Protein AF-A0A356L2A0-F1 (afdb_monomer)

Foldseek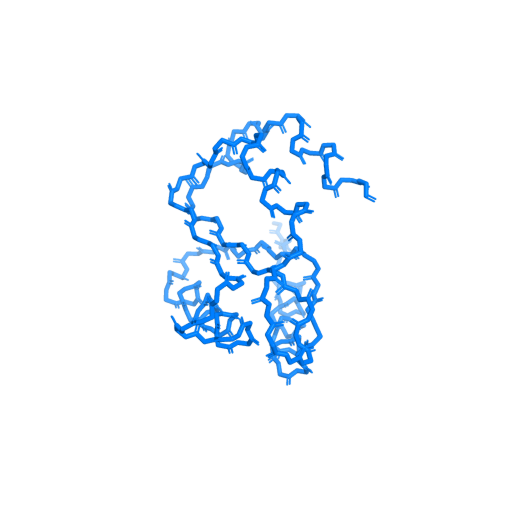 3Di:
DPPDDPVVVVVVVVLVVCLVVLPDDPDDDDDDPDPVVVVVSVQSVCVSQPHPPAQLEEEAEEADDPVVVVVNQPDFGPDDDPRRHRHYYYHHNCCVVDPHDPVNVVVVVD

Nearest PDB structures (foldseek):
  8i9t-assembly1_CB  TM=2.154E-01  e=2.788E+00  Thermochaetoides thermophila DSM 1495
  3sqn-assembly1_B  TM=2.200E-01  e=7.123E+00  Enterococcus faecalis

Solvent-accessible surface area (backbone atoms only — not comparable to full-atom values): 7095 Å² total; per-residue (Å²): 134,91,83,63,82,68,62,55,59,55,52,56,52,49,55,54,46,26,70,72,70,70,58,72,71,98,75,84,85,90,82,77,89,57,62,69,58,55,52,52,52,54,51,53,53,39,51,74,52,54,37,96,82,32,78,25,59,48,80,37,84,31,64,70,60,65,67,62,50,51,56,53,69,74,46,82,54,91,61,90,70,97,61,92,61,66,47,75,47,74,43,75,45,52,48,91,81,45,88,53,61,65,70,58,56,55,64,74,72,111

Structure (mmCIF, N/CA/C/O backbone):
data_AF-A0A356L2A0-F1
#
_entry.id   AF-A0A356L2A0-F1
#
loop_
_atom_site.group_PDB
_atom_site.id
_atom_site.type_symbol
_atom_site.label_atom_id
_atom_site.label_alt_id
_atom_site.label_comp_id
_atom_site.label_asym_id
_atom_site.label_entity_id
_atom_site.label_seq_id
_atom_site.pdbx_PDB_ins_code
_atom_site.Cartn_x
_atom_site.Cartn_y
_atom_site.Cartn_z
_atom_site.occupancy
_atom_site.B_iso_or_equiv
_atom_site.auth_seq_id
_atom_site.auth_comp_id
_atom_site.auth_asym_id
_atom_site.auth_atom_id
_atom_site.pdbx_PDB_model_num
ATOM 1 N N . MET A 1 1 ? -13.539 -10.785 25.921 1.00 35.81 1 MET A N 1
ATOM 2 C CA . MET A 1 1 ? -12.956 -11.521 24.781 1.00 35.81 1 MET A CA 1
ATOM 3 C C . MET A 1 1 ? -11.638 -10.863 24.396 1.00 35.81 1 MET A C 1
ATOM 5 O O . MET A 1 1 ? -11.646 -9.686 24.072 1.00 35.81 1 MET A O 1
ATOM 9 N N . ALA A 1 2 ? -10.517 -11.580 24.502 1.00 42.72 2 ALA A N 1
ATOM 10 C CA . ALA A 1 2 ? -9.181 -11.109 24.131 1.00 42.72 2 ALA A CA 1
ATOM 11 C C . ALA A 1 2 ? -8.773 -11.741 22.788 1.00 42.72 2 ALA A C 1
ATOM 13 O O . ALA A 1 2 ? -7.901 -12.600 22.743 1.00 42.72 2 ALA A O 1
ATOM 14 N N . TYR A 1 3 ? -9.456 -11.358 21.710 1.00 36.75 3 TYR A N 1
ATOM 15 C CA . TYR A 1 3 ? -9.048 -11.694 20.344 1.00 36.75 3 TYR A CA 1
ATOM 16 C C . TYR A 1 3 ? -8.231 -10.513 19.807 1.00 36.75 3 TYR A C 1
ATOM 18 O O . TYR A 1 3 ? -8.738 -9.396 19.786 1.00 36.75 3 TYR A O 1
ATOM 26 N N . GLY A 1 4 ? -6.961 -10.728 19.449 1.00 43.12 4 GLY A N 1
ATOM 27 C CA . GLY A 1 4 ? -6.195 -9.762 18.645 1.00 43.12 4 GLY A CA 1
ATOM 28 C C . GLY A 1 4 ? -4.829 -9.309 19.172 1.00 43.12 4 GLY A C 1
ATOM 29 O O . GLY A 1 4 ? -4.063 -8.728 18.412 1.00 43.12 4 GLY A O 1
ATOM 30 N N . LYS A 1 5 ? -4.443 -9.570 20.431 1.00 40.69 5 LYS A N 1
ATOM 31 C CA . LYS A 1 5 ? -3.171 -9.014 20.953 1.00 40.69 5 LYS A CA 1
ATOM 32 C C . LYS A 1 5 ? -1.905 -9.822 20.631 1.00 40.69 5 LYS A C 1
ATOM 34 O O . LYS A 1 5 ? -0.822 -9.264 20.740 1.00 40.69 5 LYS A O 1
ATOM 39 N N . LYS A 1 6 ? -2.015 -11.108 20.270 1.00 42.09 6 LYS A N 1
ATOM 40 C CA . LYS A 1 6 ? -0.853 -11.966 19.945 1.00 42.09 6 LYS A CA 1
ATOM 41 C C . LYS A 1 6 ? -0.581 -12.086 18.441 1.00 42.09 6 LYS A C 1
ATOM 43 O O . LYS A 1 6 ? 0.580 -12.086 18.055 1.00 42.09 6 LYS A O 1
ATOM 48 N N . GLU A 1 7 ? -1.621 -12.147 17.611 1.00 48.06 7 GLU A N 1
ATOM 49 C CA . GLU A 1 7 ? -1.482 -12.275 16.149 1.00 48.06 7 GLU A CA 1
ATOM 50 C C . GLU A 1 7 ? -0.947 -10.989 15.504 1.00 48.06 7 GLU A C 1
ATOM 52 O O . GLU A 1 7 ? 0.022 -11.041 14.752 1.00 48.06 7 GLU A O 1
ATOM 57 N N . THR A 1 8 ? -1.451 -9.823 15.920 1.00 56.72 8 THR A N 1
ATOM 58 C CA . THR A 1 8 ? -1.030 -8.511 15.390 1.00 56.72 8 THR A CA 1
ATOM 59 C C . THR A 1 8 ? 0.476 -8.244 15.552 1.00 56.72 8 THR A C 1
ATOM 61 O O . THR A 1 8 ? 1.100 -7.600 14.711 1.00 56.72 8 THR A O 1
ATOM 64 N N . THR A 1 9 ? 1.107 -8.755 16.620 1.00 60.69 9 THR A N 1
ATOM 65 C CA . THR A 1 9 ? 2.562 -8.618 16.820 1.00 60.69 9 THR A CA 1
ATOM 66 C C . THR A 1 9 ? 3.356 -9.423 15.791 1.00 60.69 9 THR A C 1
ATOM 68 O O . THR A 1 9 ? 4.401 -8.960 15.339 1.00 60.69 9 THR A O 1
ATOM 71 N N . SER A 1 10 ? 2.858 -10.595 15.388 1.00 69.62 10 SER A N 1
ATOM 72 C CA . SER A 1 10 ? 3.493 -11.434 14.366 1.00 69.62 10 SER A CA 1
ATOM 73 C C . SER A 1 10 ? 3.403 -10.795 12.979 1.00 69.62 10 SER A C 1
ATOM 75 O O . SER A 1 10 ? 4.371 -10.816 12.225 1.00 69.62 10 SER A O 1
ATOM 77 N N . GLU A 1 11 ? 2.266 -10.181 12.651 1.00 76.50 11 GLU A N 1
ATOM 78 C CA . GLU A 1 11 ? 2.042 -9.550 11.344 1.00 76.50 11 GLU A CA 1
ATOM 79 C C . GLU A 1 11 ? 2.882 -8.282 11.153 1.00 76.50 11 GLU A C 1
ATOM 81 O O . GLU A 1 11 ? 3.443 -8.063 10.079 1.00 76.50 11 GLU A O 1
ATOM 86 N N . TYR A 1 12 ? 3.033 -7.480 12.213 1.00 76.38 12 TYR A N 1
ATOM 87 C CA . TYR A 1 12 ? 3.936 -6.326 12.229 1.00 76.38 12 TYR A CA 1
ATOM 88 C C . TYR A 1 12 ? 5.394 -6.736 11.982 1.00 76.38 12 TYR A C 1
ATOM 90 O O . TYR A 1 12 ? 6.120 -6.071 11.240 1.00 76.38 12 TYR A O 1
ATOM 98 N N . LEU A 1 13 ? 5.833 -7.833 12.606 1.00 79.56 13 LEU A N 1
ATOM 99 C CA . LEU A 1 13 ? 7.182 -8.361 12.418 1.00 79.56 13 LEU A CA 1
ATOM 100 C C . LEU A 1 13 ? 7.391 -8.835 10.976 1.00 79.56 13 LEU A C 1
ATOM 102 O O . LEU A 1 13 ? 8.393 -8.453 10.376 1.00 79.56 13 LEU A O 1
ATOM 106 N N . ALA A 1 14 ? 6.418 -9.5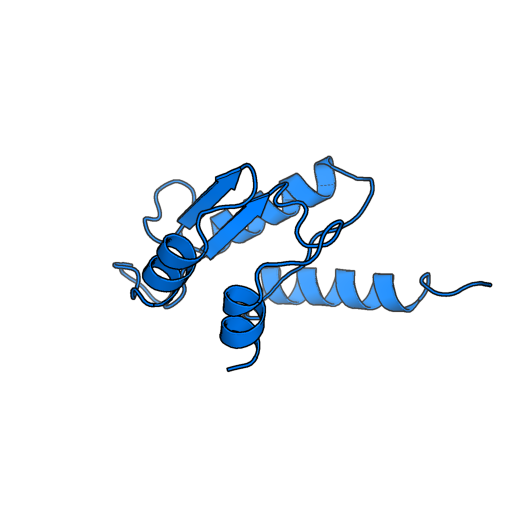52 10.407 1.00 84.06 14 ALA A N 1
ATOM 107 C CA . ALA A 1 14 ? 6.461 -10.009 9.019 1.00 84.06 14 ALA A CA 1
ATOM 108 C C . ALA A 1 14 ? 6.507 -8.843 8.018 1.00 84.06 14 ALA A C 1
ATOM 110 O O . ALA A 1 14 ? 7.336 -8.841 7.119 1.00 84.06 14 ALA A O 1
ATOM 111 N N . LEU A 1 15 ? 5.692 -7.795 8.199 1.00 86.31 15 LEU A N 1
ATOM 112 C CA . LEU A 1 15 ? 5.742 -6.606 7.335 1.00 86.31 15 LEU A CA 1
ATOM 113 C C . LEU A 1 15 ? 7.126 -5.938 7.354 1.00 86.31 15 LEU A C 1
ATOM 115 O O . LEU A 1 15 ? 7.640 -5.527 6.317 1.00 86.31 15 LEU A O 1
ATOM 119 N N . ASN A 1 16 ? 7.740 -5.820 8.531 1.00 86.25 16 ASN A N 1
ATOM 120 C CA . ASN A 1 16 ? 9.076 -5.238 8.636 1.00 86.25 16 ASN A CA 1
ATOM 121 C C . ASN A 1 16 ? 10.158 -6.137 8.022 1.00 86.25 16 ASN A C 1
ATOM 123 O O . ASN A 1 16 ? 11.185 -5.624 7.582 1.00 86.25 16 ASN A O 1
ATOM 127 N N . GLU A 1 17 ? 9.965 -7.454 8.021 1.00 88.12 17 GLU A N 1
ATOM 128 C CA . GLU A 1 17 ? 10.847 -8.405 7.344 1.00 88.12 17 GLU A CA 1
ATOM 129 C C . GLU A 1 17 ? 10.719 -8.292 5.821 1.00 88.12 17 GLU A C 1
ATOM 131 O O . GLU A 1 17 ? 11.737 -8.158 5.143 1.00 88.12 17 GLU A O 1
ATOM 136 N N . ASP A 1 18 ? 9.494 -8.221 5.296 1.00 88.44 18 ASP A N 1
ATOM 137 C CA . ASP A 1 18 ? 9.214 -7.987 3.873 1.00 88.44 18 ASP A CA 1
ATOM 138 C C . ASP A 1 18 ? 9.893 -6.689 3.391 1.00 88.44 18 ASP A C 1
ATOM 140 O O . ASP A 1 18 ? 10.625 -6.678 2.404 1.00 88.44 18 ASP A O 1
ATOM 144 N N . LEU A 1 19 ?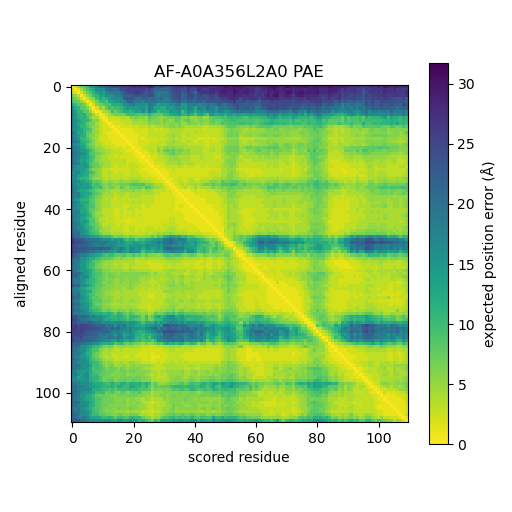 9.741 -5.596 4.151 1.00 86.25 19 LEU A N 1
ATOM 145 C CA . LEU A 1 19 ? 10.351 -4.294 3.837 1.00 86.25 19 LEU A CA 1
ATOM 146 C C . LEU A 1 19 ? 11.883 -4.311 3.868 1.00 86.25 19 LEU A C 1
ATOM 148 O O . LEU A 1 19 ? 12.515 -3.570 3.119 1.00 86.25 19 LEU A O 1
ATOM 152 N N . LYS A 1 20 ? 12.488 -5.121 4.742 1.00 86.06 20 LYS A N 1
ATOM 153 C CA . LYS A 1 20 ? 13.951 -5.255 4.835 1.00 86.06 20 LYS A CA 1
ATOM 154 C C . LYS A 1 20 ? 14.521 -6.165 3.759 1.00 86.06 20 LYS A C 1
ATOM 156 O O . LYS A 1 20 ? 15.622 -5.911 3.282 1.00 86.06 20 LYS A O 1
ATOM 161 N N . SER A 1 21 ? 13.814 -7.244 3.450 1.00 86.25 21 SER A N 1
ATOM 162 C CA . SER A 1 21 ? 14.255 -8.258 2.497 1.00 86.25 21 SER A CA 1
ATOM 163 C C . SER A 1 21 ? 13.998 -7.846 1.047 1.00 86.25 21 SER A C 1
ATOM 165 O O . SER A 1 21 ? 14.676 -8.341 0.155 1.00 86.25 21 SER A O 1
ATOM 167 N N . GLY A 1 22 ? 13.048 -6.932 0.814 1.00 82.81 22 GLY A N 1
ATOM 168 C CA . GLY A 1 22 ? 12.599 -6.549 -0.526 1.00 82.81 22 GLY A CA 1
ATOM 169 C C . GLY A 1 22 ? 11.659 -7.577 -1.163 1.00 82.81 22 GLY A C 1
ATOM 170 O O . GLY A 1 22 ? 11.261 -7.409 -2.312 1.00 82.81 22 GLY A O 1
ATOM 171 N N . HIS A 1 23 ? 11.284 -8.629 -0.429 1.00 84.12 23 HIS A N 1
ATOM 172 C CA . HIS A 1 23 ? 10.335 -9.637 -0.883 1.00 84.12 23 HIS A CA 1
ATOM 173 C C . HIS A 1 23 ? 8.934 -9.271 -0.405 1.00 84.12 23 HIS A C 1
ATOM 175 O O . HIS A 1 23 ? 8.565 -9.488 0.748 1.00 84.12 23 HIS A O 1
ATOM 181 N N . PHE A 1 24 ? 8.151 -8.693 -1.310 1.00 86.50 24 PHE A N 1
ATOM 182 C CA . PHE A 1 24 ? 6.810 -8.216 -1.004 1.00 86.50 24 PHE A CA 1
ATOM 183 C C . PHE A 1 24 ? 5.744 -9.263 -1.311 1.00 86.50 24 PHE A C 1
ATOM 185 O O . PHE A 1 24 ? 5.785 -9.950 -2.331 1.00 86.50 24 PHE A O 1
ATOM 192 N N . ARG A 1 25 ? 4.739 -9.334 -0.439 1.00 87.88 25 ARG A N 1
ATOM 193 C CA . ARG A 1 25 ? 3.458 -9.978 -0.731 1.00 87.88 25 ARG A CA 1
ATOM 194 C C . ARG A 1 25 ? 2.658 -9.117 -1.720 1.00 87.88 25 ARG A C 1
ATOM 196 O O . ARG A 1 25 ? 2.823 -7.897 -1.727 1.00 87.88 25 ARG A O 1
ATOM 203 N N . PRO A 1 26 ? 1.756 -9.712 -2.517 1.00 85.75 26 PRO A N 1
ATOM 204 C CA . PRO A 1 26 ? 0.972 -8.964 -3.503 1.00 85.75 26 PRO A CA 1
ATOM 205 C C . PRO A 1 26 ? 0.015 -7.945 -2.864 1.00 85.75 26 PRO A C 1
ATOM 207 O O . PRO A 1 26 ? -0.246 -6.896 -3.447 1.00 85.75 26 PRO A O 1
ATOM 210 N N . TYR A 1 27 ? -0.477 -8.216 -1.648 1.00 88.75 27 TYR A N 1
ATOM 211 C CA . TYR A 1 27 ? -1.472 -7.379 -0.979 1.00 88.75 27 TYR A CA 1
ATOM 212 C C . TYR A 1 27 ? -1.100 -7.088 0.474 1.00 88.75 27 TYR A C 1
ATOM 214 O O . TYR A 1 27 ? -0.715 -7.981 1.231 1.00 88.75 27 TYR A O 1
ATOM 222 N N . TYR A 1 28 ? -1.301 -5.833 0.881 1.00 89.94 28 TYR A N 1
ATOM 223 C CA . TYR A 1 28 ? -1.156 -5.377 2.261 1.00 89.94 28 TYR A CA 1
ATOM 224 C C . TYR A 1 28 ? -2.356 -4.524 2.665 1.00 89.94 28 TYR A C 1
ATOM 226 O O . TYR A 1 28 ? -2.685 -3.541 2.000 1.00 89.94 28 TYR A O 1
ATOM 234 N N . LEU A 1 29 ? -2.971 -4.850 3.804 1.00 89.25 29 LEU A N 1
ATOM 235 C CA . LEU A 1 29 ? -4.005 -4.027 4.424 1.00 89.25 29 LEU A CA 1
ATOM 236 C C . LEU A 1 29 ? -3.430 -3.312 5.649 1.00 89.25 29 LEU A C 1
ATOM 238 O O . LEU A 1 29 ? -3.222 -3.918 6.697 1.00 89.25 29 LEU A O 1
ATOM 242 N N . LEU A 1 30 ? -3.187 -2.005 5.529 1.00 88.50 30 LEU A N 1
ATOM 243 C CA . LEU A 1 30 ? -2.723 -1.173 6.642 1.00 88.50 30 LEU A CA 1
ATOM 244 C C . LEU A 1 30 ? -3.920 -0.557 7.381 1.00 88.50 30 LEU A C 1
ATOM 246 O O . LEU A 1 30 ? -4.535 0.397 6.898 1.00 88.50 30 LEU A O 1
ATOM 250 N N . TYR A 1 31 ? -4.231 -1.070 8.571 1.00 86.25 31 TYR A N 1
ATOM 251 C CA . TYR A 1 31 ? -5.323 -0.595 9.428 1.00 86.25 31 TYR A CA 1
ATOM 252 C C . TYR A 1 31 ? -4.820 -0.244 10.838 1.00 86.25 31 TYR A C 1
ATOM 254 O O . TYR A 1 31 ? -3.739 -0.658 11.243 1.00 86.25 31 TYR A O 1
ATOM 262 N N . GLY A 1 32 ? -5.582 0.575 11.569 1.00 85.00 32 GLY A N 1
ATOM 263 C CA . GLY A 1 32 ? -5.220 1.049 12.912 1.00 85.00 32 GLY A CA 1
ATOM 264 C C . GLY A 1 32 ? -5.467 2.546 13.117 1.00 85.00 32 GLY A C 1
ATOM 265 O O . GLY A 1 32 ? -5.669 3.302 12.153 1.00 85.00 32 GLY A O 1
ATOM 266 N N . SER A 1 33 ? -5.460 2.969 14.382 1.00 83.25 33 SER A N 1
ATOM 267 C CA . SER A 1 33 ? -5.650 4.366 14.805 1.00 83.25 33 SER A CA 1
ATOM 268 C C . SER A 1 33 ? -4.442 5.257 14.502 1.00 83.25 33 SER A C 1
ATOM 270 O O . SER A 1 33 ? -4.581 6.465 14.338 1.00 83.25 33 SER A O 1
ATOM 272 N N . GLU A 1 34 ? -3.258 4.668 14.380 1.00 87.44 34 GLU A N 1
ATOM 273 C CA . GLU A 1 34 ? -1.990 5.377 14.276 1.00 87.44 34 GLU A CA 1
ATOM 274 C C . GLU A 1 34 ? -1.716 5.820 12.832 1.00 87.44 34 GLU A C 1
ATOM 276 O O . GLU A 1 34 ? -1.111 5.111 12.025 1.00 87.44 34 GLU A O 1
ATOM 281 N N . GLU A 1 35 ? -2.150 7.031 12.485 1.00 84.25 35 GLU A N 1
ATOM 282 C CA . GLU A 1 35 ? -1.941 7.605 11.148 1.00 84.25 35 GLU A CA 1
ATOM 283 C C . GLU A 1 35 ? -0.467 7.769 10.774 1.00 84.25 35 GLU A C 1
ATOM 285 O O . GLU A 1 35 ? -0.088 7.505 9.631 1.00 84.25 35 GLU A O 1
ATOM 290 N N . TYR A 1 36 ? 0.378 8.121 11.745 1.00 86.81 36 TYR A N 1
ATOM 291 C CA . TYR A 1 36 ? 1.816 8.268 11.524 1.00 86.81 36 TYR A CA 1
ATOM 292 C C . TYR A 1 36 ? 2.467 6.950 11.064 1.00 86.81 36 TYR A C 1
ATOM 294 O O . TYR A 1 36 ? 3.302 6.973 10.158 1.00 86.81 36 TYR A O 1
ATOM 302 N N . LEU A 1 37 ? 2.063 5.804 11.633 1.00 86.25 37 LEU A N 1
ATOM 303 C CA . LEU A 1 37 ? 2.597 4.492 11.250 1.00 86.25 37 LEU A CA 1
ATOM 304 C C . LEU A 1 37 ? 2.185 4.142 9.824 1.00 86.25 37 LEU A C 1
ATOM 306 O O . LEU A 1 37 ? 3.032 3.788 9.006 1.00 86.25 37 LEU A O 1
ATOM 310 N N . LYS A 1 38 ? 0.902 4.328 9.492 1.00 88.12 38 LYS A N 1
ATOM 311 C CA . LYS A 1 38 ? 0.397 4.123 8.125 1.00 88.12 38 LYS A CA 1
ATOM 312 C C . LYS A 1 38 ? 1.170 4.979 7.121 1.00 88.12 38 LYS A C 1
ATOM 314 O O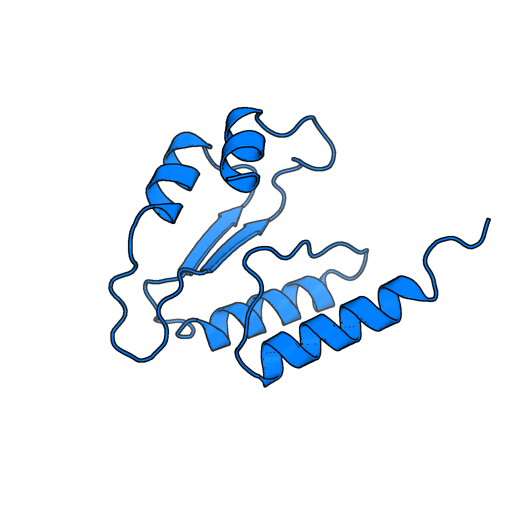 . LYS A 1 38 ? 1.548 4.486 6.063 1.00 88.12 38 LYS A O 1
ATOM 319 N N . LEU A 1 39 ? 1.443 6.242 7.452 1.00 88.38 39 LEU A N 1
ATOM 320 C CA . LEU A 1 39 ? 2.229 7.132 6.597 1.00 88.38 39 LEU A CA 1
ATOM 321 C C . LEU A 1 39 ? 3.690 6.674 6.464 1.00 88.38 39 LEU A C 1
ATOM 323 O O . LEU A 1 39 ? 4.239 6.702 5.364 1.00 88.38 39 LEU A O 1
ATOM 327 N N . SER A 1 40 ? 4.314 6.239 7.561 1.00 89.00 40 SER A N 1
ATOM 328 C CA . SER A 1 40 ? 5.685 5.717 7.559 1.00 89.00 40 SER A CA 1
ATOM 329 C C . SER A 1 40 ? 5.818 4.493 6.652 1.00 89.00 40 SER A C 1
ATOM 331 O O . SER A 1 40 ? 6.717 4.452 5.813 1.00 89.00 40 SER A O 1
ATOM 333 N N . TYR A 1 41 ? 4.889 3.541 6.743 1.00 89.81 41 TYR A N 1
ATOM 334 C CA . TYR A 1 41 ? 4.893 2.356 5.888 1.00 89.81 41 TYR A CA 1
ATOM 335 C C . TYR A 1 41 ? 4.712 2.691 4.412 1.00 89.81 41 TYR A C 1
ATOM 337 O O . TYR A 1 41 ? 5.489 2.215 3.589 1.00 89.81 41 TYR A O 1
ATOM 345 N N . LYS A 1 42 ? 3.770 3.578 4.068 1.00 88.88 42 LYS A N 1
ATOM 346 C CA . LYS A 1 42 ? 3.591 4.042 2.680 1.00 88.88 42 LYS A CA 1
ATOM 347 C C . LYS A 1 42 ? 4.882 4.620 2.093 1.00 88.88 42 LYS A C 1
ATOM 349 O O . LYS A 1 42 ? 5.205 4.345 0.941 1.00 88.88 42 LYS A O 1
ATOM 354 N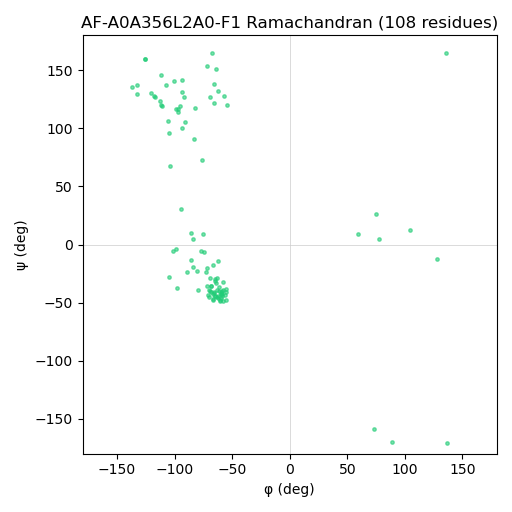 N . LYS A 1 43 ? 5.642 5.387 2.885 1.00 88.75 43 LYS A N 1
ATOM 355 C CA . LYS A 1 43 ? 6.942 5.930 2.462 1.00 88.75 43 LYS A CA 1
ATOM 356 C C . LYS A 1 43 ? 7.983 4.835 2.230 1.00 88.75 43 LYS A C 1
ATOM 358 O O . LYS A 1 43 ? 8.716 4.919 1.253 1.00 88.75 43 LYS A O 1
ATOM 363 N N . GLN A 1 44 ? 8.035 3.820 3.092 1.00 88.94 44 GLN A N 1
ATOM 364 C CA . GLN A 1 44 ? 8.969 2.701 2.934 1.00 88.94 44 GLN A CA 1
ATOM 365 C C . GLN A 1 44 ? 8.643 1.857 1.694 1.00 88.94 44 GLN A C 1
ATOM 367 O O . GLN A 1 44 ? 9.547 1.562 0.919 1.00 88.94 44 GLN A O 1
ATOM 372 N N . PHE A 1 45 ? 7.361 1.561 1.441 1.00 88.00 45 PHE A N 1
ATOM 373 C CA . PHE A 1 45 ? 6.936 0.913 0.195 1.00 88.00 45 PHE A CA 1
ATOM 374 C C . PHE A 1 45 ? 7.339 1.743 -1.025 1.00 88.00 45 PHE A C 1
ATOM 376 O O . PHE A 1 45 ? 7.964 1.228 -1.944 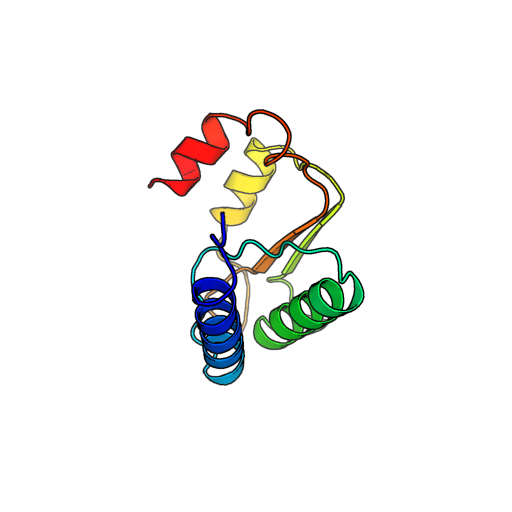1.00 88.00 45 PHE A O 1
ATOM 383 N N . ARG A 1 46 ? 7.064 3.052 -1.022 1.00 85.12 46 ARG A N 1
ATOM 384 C CA . ARG A 1 46 ? 7.463 3.927 -2.133 1.00 85.12 46 ARG A CA 1
ATOM 385 C C . ARG A 1 46 ? 8.976 3.916 -2.364 1.00 85.12 46 ARG A C 1
ATOM 387 O O . ARG A 1 46 ? 9.412 3.880 -3.507 1.00 85.12 46 ARG A O 1
ATOM 394 N N . ALA A 1 47 ? 9.773 3.914 -1.296 1.00 84.25 47 ALA A N 1
ATOM 395 C CA . ALA A 1 47 ? 11.226 3.823 -1.399 1.00 84.25 47 ALA A CA 1
ATOM 396 C C . ALA A 1 47 ? 11.685 2.499 -2.035 1.00 84.25 47 ALA A C 1
ATOM 398 O O . ALA A 1 47 ? 12.595 2.515 -2.859 1.00 84.25 47 ALA A O 1
ATOM 399 N N . ALA A 1 48 ? 11.036 1.380 -1.705 1.00 82.12 48 ALA A N 1
ATOM 400 C CA . ALA A 1 48 ? 11.392 0.068 -2.239 1.00 82.12 48 ALA A CA 1
ATOM 401 C C . ALA A 1 48 ? 11.089 -0.090 -3.743 1.00 82.12 48 ALA A C 1
ATOM 403 O O . ALA A 1 48 ? 11.877 -0.697 -4.463 1.00 82.12 48 ALA A O 1
ATOM 404 N N . PHE A 1 49 ? 9.998 0.508 -4.236 1.00 79.25 49 PHE A N 1
ATOM 405 C CA . PHE A 1 49 ? 9.535 0.387 -5.631 1.00 79.25 49 PHE A CA 1
ATOM 406 C C . PHE A 1 49 ? 10.029 1.517 -6.562 1.00 79.25 49 PHE A C 1
ATOM 408 O O . PHE A 1 49 ? 9.356 1.883 -7.526 1.00 79.25 49 PHE A O 1
ATOM 415 N N . GLY A 1 50 ? 11.209 2.086 -6.294 1.00 69.75 50 GLY A N 1
ATOM 416 C CA . GLY A 1 50 ? 11.846 3.073 -7.183 1.00 69.75 50 GLY A CA 1
ATOM 417 C C . GLY A 1 50 ? 11.786 4.533 -6.717 1.00 69.75 50 GLY A C 1
ATOM 418 O O . GLY A 1 50 ? 12.129 5.432 -7.482 1.00 69.75 50 GLY A O 1
ATOM 419 N N . GLY A 1 51 ? 11.406 4.792 -5.463 1.00 64.75 51 GLY A N 1
ATOM 420 C CA . GLY A 1 51 ? 11.565 6.105 -4.832 1.00 64.75 51 GLY A CA 1
ATOM 421 C C . GLY A 1 51 ? 10.592 7.180 -5.328 1.00 64.75 51 GLY A C 1
ATOM 422 O O . GLY A 1 51 ? 9.502 6.893 -5.820 1.00 64.75 51 GLY A O 1
ATOM 423 N N . GLU A 1 52 ? 10.947 8.456 -5.134 1.00 55.53 52 GLU A N 1
ATOM 424 C CA . GLU A 1 52 ? 10.061 9.574 -5.493 1.00 55.53 52 GLU A CA 1
ATOM 425 C C . GLU A 1 52 ? 9.920 9.803 -7.005 1.00 55.53 52 GLU A C 1
ATOM 427 O O . GLU A 1 52 ? 8.911 10.376 -7.414 1.00 55.53 52 GLU A O 1
ATOM 432 N N . GLU A 1 53 ? 10.867 9.298 -7.803 1.00 56.53 53 GLU A N 1
ATOM 433 C CA . GLU A 1 53 ? 10.939 9.464 -9.265 1.00 56.53 53 GLU A CA 1
ATOM 434 C C . GLU A 1 53 ? 10.453 8.233 -10.059 1.00 56.53 53 GLU A C 1
ATOM 436 O O . GLU A 1 53 ? 10.361 8.280 -11.285 1.00 56.53 53 GLU A O 1
ATOM 441 N N . GLY A 1 54 ? 10.133 7.123 -9.384 1.00 60.06 54 GLY A N 1
ATOM 442 C CA . GLY A 1 54 ? 9.724 5.874 -10.030 1.00 60.06 54 GLY A CA 1
ATOM 443 C C . GLY A 1 54 ? 8.347 5.956 -10.702 1.00 60.06 54 GLY A C 1
ATOM 444 O O . GLY A 1 54 ? 7.346 6.272 -10.061 1.00 60.06 54 GLY A O 1
ATOM 445 N N . MET A 1 55 ? 8.273 5.587 -11.987 1.00 67.00 55 MET A N 1
ATOM 446 C CA . MET A 1 55 ? 7.015 5.513 -12.757 1.00 67.00 55 MET A CA 1
ATOM 447 C C . MET A 1 55 ? 6.130 4.297 -12.405 1.00 67.00 55 MET A C 1
ATOM 449 O O . MET A 1 55 ? 5.002 4.198 -12.883 1.00 67.00 55 MET A O 1
ATOM 453 N N . ALA A 1 56 ? 6.609 3.377 -11.559 1.00 77.38 56 ALA A N 1
ATOM 454 C CA . ALA A 1 56 ? 5.877 2.185 -11.112 1.00 77.38 56 ALA A CA 1
ATOM 455 C C . ALA A 1 56 ? 4.957 2.425 -9.903 1.00 77.38 56 ALA A C 1
ATOM 457 O O . ALA A 1 56 ? 4.445 1.469 -9.326 1.00 77.38 56 ALA A O 1
ATOM 458 N N . TYR A 1 57 ? 4.747 3.680 -9.503 1.00 85.31 57 TYR A N 1
ATOM 459 C CA . TYR A 1 57 ? 3.917 4.048 -8.362 1.00 85.31 57 TYR A CA 1
ATOM 460 C C . TYR A 1 57 ? 2.596 4.680 -8.803 1.00 85.31 57 TYR A C 1
ATOM 462 O O . TYR A 1 57 ? 2.559 5.550 -9.674 1.00 85.31 57 TYR A O 1
ATOM 470 N N . THR A 1 58 ? 1.494 4.295 -8.168 1.00 87.69 58 THR A N 1
ATOM 471 C CA . THR A 1 58 ? 0.201 4.967 -8.337 1.00 87.69 58 THR A CA 1
ATOM 472 C C . THR A 1 58 ? -0.487 5.137 -6.990 1.00 87.69 58 THR A C 1
ATOM 474 O O . THR A 1 58 ? -0.515 4.220 -6.169 1.00 87.69 58 THR A O 1
ATOM 477 N N . PHE A 1 59 ? -1.039 6.327 -6.755 1.00 89.75 59 PHE A N 1
ATOM 478 C CA . PHE A 1 59 ? -1.743 6.671 -5.525 1.00 89.75 59 PHE A CA 1
ATOM 479 C C . PHE A 1 59 ? -3.183 7.061 -5.818 1.00 89.75 59 PHE A C 1
ATOM 481 O O . PHE A 1 59 ? -3.423 7.939 -6.645 1.00 89.75 59 PHE A O 1
ATOM 488 N N . TYR A 1 60 ? -4.112 6.466 -5.078 1.00 91.88 60 TYR A N 1
ATOM 489 C CA . TYR A 1 60 ? -5.517 6.841 -5.088 1.00 91.88 60 TYR A CA 1
ATOM 490 C C . TYR A 1 60 ? -5.943 7.329 -3.705 1.00 91.88 60 TYR A C 1
ATOM 492 O O . TYR A 1 60 ? -5.756 6.638 -2.696 1.00 91.88 60 TYR A O 1
ATOM 500 N N . GLU A 1 61 ? -6.539 8.518 -3.672 1.00 90.31 61 GLU A N 1
ATOM 501 C CA . GLU A 1 61 ? -7.281 9.031 -2.526 1.00 90.31 61 GLU A CA 1
ATOM 502 C C . GLU A 1 61 ? -8.774 8.789 -2.772 1.00 90.31 61 GLU A C 1
ATOM 504 O O . GLU A 1 61 ? -9.345 9.289 -3.737 1.00 90.31 61 GLU A O 1
ATOM 509 N N . GLY A 1 62 ? -9.396 7.975 -1.924 1.00 89.81 62 GLY A N 1
ATOM 510 C CA . GLY A 1 62 ? -10.738 7.450 -2.144 1.00 89.81 62 GLY A CA 1
ATOM 511 C C . GLY A 1 62 ? -10.754 6.132 -2.922 1.00 89.81 62 GLY A C 1
ATOM 512 O O . GLY A 1 62 ? -9.733 5.465 -3.104 1.00 89.81 62 GLY A O 1
ATOM 513 N N . ALA A 1 63 ? -11.956 5.719 -3.323 1.00 89.38 63 ALA A N 1
ATOM 514 C CA . ALA A 1 63 ? -12.158 4.531 -4.142 1.00 89.38 63 ALA A CA 1
ATOM 515 C C . ALA A 1 63 ? -11.911 4.886 -5.619 1.00 89.38 63 ALA A C 1
ATOM 517 O O . ALA A 1 63 ? -12.645 5.728 -6.140 1.00 89.38 63 ALA A O 1
ATOM 518 N N . PRO A 1 64 ? -10.915 4.281 -6.294 1.00 90.75 64 PRO A N 1
ATOM 519 C CA . PRO A 1 64 ? -10.753 4.445 -7.735 1.00 90.75 64 PRO A CA 1
ATOM 520 C C . PRO A 1 64 ? -11.892 3.787 -8.513 1.00 90.75 64 PRO A C 1
ATOM 522 O O . PRO A 1 64 ? -12.610 2.929 -7.985 1.00 90.75 64 PRO A O 1
ATOM 525 N N . ASP A 1 65 ? -12.003 4.143 -9.794 1.00 92.38 65 ASP A N 1
ATOM 526 C CA . ASP A 1 65 ? -12.759 3.325 -10.732 1.00 92.38 65 ASP A CA 1
ATOM 527 C C . ASP A 1 65 ? -12.107 1.938 -10.845 1.00 92.38 65 ASP A C 1
ATOM 529 O O . ASP A 1 65 ? -10.889 1.793 -10.966 1.00 92.38 65 ASP A O 1
ATOM 533 N N . VAL A 1 66 ? -12.931 0.898 -10.742 1.00 91.00 66 VAL A N 1
ATOM 534 C CA . VAL A 1 66 ? -12.453 -0.487 -10.657 1.00 91.00 66 VAL A CA 1
ATOM 535 C C . VAL A 1 66 ? -11.896 -0.952 -11.994 1.00 91.00 66 VAL A C 1
ATOM 537 O O . VAL A 1 66 ? -10.927 -1.705 -12.004 1.00 91.00 66 VAL A O 1
ATOM 540 N N . GLN A 1 67 ? -12.484 -0.510 -13.109 1.00 90.44 67 GLN A N 1
ATOM 541 C CA . GLN A 1 67 ? -12.004 -0.872 -14.438 1.00 90.44 67 GLN A CA 1
ATOM 542 C C . GLN A 1 67 ? -10.628 -0.254 -14.677 1.00 90.44 67 GLN A C 1
ATOM 544 O O . GLN A 1 67 ? -9.699 -0.974 -15.029 1.00 90.44 67 GLN A O 1
ATOM 549 N N . GLU A 1 68 ? -10.475 1.039 -14.381 1.00 90.75 68 GLU A N 1
ATOM 550 C CA . GLU A 1 68 ? -9.184 1.725 -14.497 1.00 90.75 68 GLU A CA 1
ATOM 551 C C . GLU A 1 68 ? -8.110 1.095 -13.603 1.00 90.75 68 GLU A C 1
ATOM 553 O O . GLU A 1 68 ? -6.970 0.922 -14.033 1.00 90.75 68 GLU A O 1
ATOM 558 N N . LEU A 1 69 ? -8.464 0.715 -12.370 1.00 90.88 69 LEU A N 1
ATOM 559 C CA . LEU A 1 69 ? -7.541 0.038 -11.461 1.00 90.88 69 LEU A CA 1
ATOM 560 C C . LEU A 1 69 ? -7.081 -1.316 -12.019 1.00 90.88 69 LEU A C 1
ATOM 562 O O . LEU A 1 69 ? -5.889 -1.611 -11.974 1.00 90.88 69 LEU A O 1
ATOM 566 N N . MET A 1 70 ? -7.996 -2.136 -12.538 1.00 90.44 70 MET A N 1
ATOM 567 C CA . MET A 1 70 ? -7.645 -3.437 -13.122 1.00 90.44 70 MET A CA 1
ATOM 568 C C . MET A 1 70 ? -6.771 -3.268 -14.366 1.00 90.44 70 MET A C 1
ATOM 570 O O . MET A 1 70 ? -5.753 -3.947 -14.498 1.00 90.44 70 MET A O 1
ATOM 574 N N . ASP A 1 71 ? -7.123 -2.334 -15.250 1.00 90.00 71 ASP A N 1
ATOM 575 C CA . ASP A 1 71 ? -6.338 -2.041 -16.449 1.00 90.00 71 ASP A CA 1
ATOM 576 C C . ASP A 1 71 ? -4.919 -1.598 -16.066 1.00 90.00 71 ASP A C 1
ATOM 578 O O . ASP A 1 71 ? -3.941 -2.084 -16.635 1.00 90.00 71 ASP A O 1
ATOM 582 N N . LEU A 1 72 ? -4.790 -0.753 -15.038 1.00 88.00 72 LEU A N 1
ATOM 583 C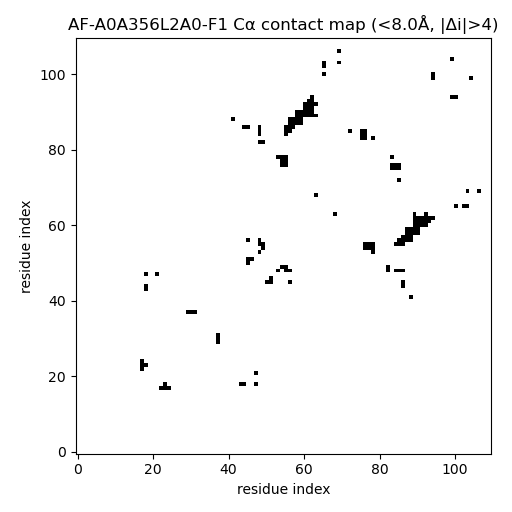 CA . LEU A 1 72 ? -3.506 -0.329 -14.487 1.00 88.00 72 LEU A CA 1
ATOM 584 C C . LEU A 1 72 ? -2.689 -1.510 -13.943 1.00 88.00 72 LEU A C 1
ATOM 586 O O . LEU A 1 72 ? -1.498 -1.610 -14.246 1.00 88.00 72 LEU A O 1
ATOM 590 N N . LEU A 1 73 ? -3.301 -2.389 -13.144 1.00 86.88 73 LEU A N 1
ATOM 591 C CA . LEU A 1 73 ? -2.632 -3.553 -12.549 1.00 86.88 73 LEU A CA 1
ATOM 592 C C . LEU A 1 73 ? -2.177 -4.566 -13.608 1.00 86.88 73 LEU A C 1
ATOM 594 O O . LEU A 1 73 ? -1.118 -5.167 -13.455 1.00 86.88 73 LEU A O 1
ATOM 598 N N . ASN A 1 74 ? -2.908 -4.679 -14.718 1.00 85.81 74 ASN A N 1
ATOM 599 C CA . ASN A 1 74 ? -2.547 -5.534 -15.850 1.00 85.81 74 ASN A CA 1
ATOM 600 C C . ASN A 1 74 ? -1.433 -4.950 -16.740 1.00 85.81 74 ASN A C 1
ATOM 602 O O . ASN A 1 74 ? -0.966 -5.621 -17.662 1.00 85.81 74 ASN A O 1
ATOM 606 N N . THR A 1 75 ? -0.990 -3.712 -16.497 1.00 82.19 75 THR A N 1
ATOM 607 C CA . THR A 1 75 ? 0.125 -3.119 -17.247 1.00 82.19 75 THR A CA 1
ATOM 608 C C . THR A 1 75 ? 1.468 -3.367 -16.564 1.00 82.19 75 THR A C 1
ATOM 610 O O . THR A 1 75 ? 1.672 -2.999 -15.403 1.00 82.19 75 THR A O 1
ATOM 613 N N . ILE A 1 76 ? 2.426 -3.911 -17.321 1.00 72.62 76 ILE A N 1
ATOM 614 C CA . ILE A 1 76 ? 3.822 -4.020 -16.885 1.00 72.62 76 ILE A CA 1
ATOM 615 C C . ILE A 1 76 ? 4.389 -2.596 -16.761 1.00 72.62 76 ILE A C 1
ATOM 617 O O . ILE A 1 76 ? 4.347 -1.845 -17.743 1.00 72.62 76 ILE A O 1
ATOM 621 N N . PRO A 1 77 ? 4.883 -2.176 -15.582 1.00 71.81 77 PRO A N 1
ATOM 622 C CA . PRO A 1 77 ? 5.494 -0.865 -15.447 1.00 71.81 77 PRO A CA 1
ATOM 623 C C . PRO A 1 77 ? 6.774 -0.801 -16.286 1.00 71.81 77 PRO A C 1
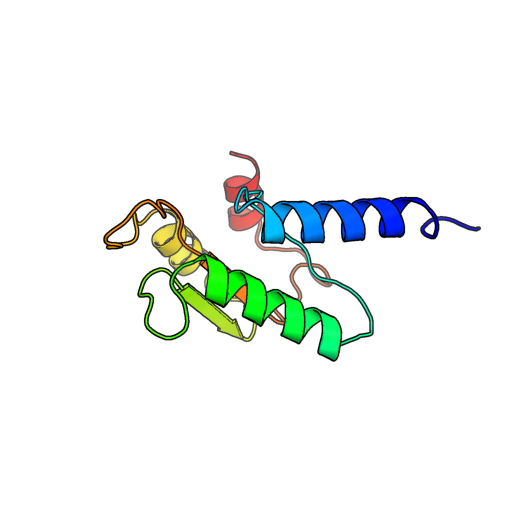ATOM 625 O O . PRO A 1 77 ? 7.577 -1.728 -16.303 1.00 71.81 77 PRO A O 1
ATOM 628 N N . PHE A 1 78 ? 6.986 0.321 -16.973 1.00 62.16 78 PHE A N 1
ATOM 629 C CA . PHE A 1 78 ? 8.245 0.592 -17.665 1.00 62.16 78 PHE A CA 1
ATOM 630 C C . PHE A 1 78 ? 9.313 1.003 -16.639 1.00 62.16 78 PHE A C 1
ATOM 632 O O . PHE A 1 78 ? 9.646 2.183 -16.515 1.00 62.16 78 PHE A O 1
ATOM 639 N N . THR A 1 79 ? 9.805 0.051 -15.849 1.00 59.84 79 THR A N 1
ATOM 640 C CA . THR A 1 79 ? 10.934 0.244 -14.929 1.00 59.84 79 THR A CA 1
ATOM 641 C C . THR A 1 79 ? 12.219 -0.316 -15.527 1.00 59.84 79 THR A C 1
ATOM 643 O O . THR A 1 79 ? 12.230 -1.355 -16.178 1.00 59.84 79 THR A O 1
ATOM 646 N N . PHE A 1 80 ? 13.327 0.398 -15.322 1.00 50.03 80 PHE A N 1
ATOM 647 C CA . PHE A 1 80 ? 14.674 -0.088 -15.616 1.00 50.03 80 PHE A CA 1
ATOM 648 C C . PHE A 1 80 ? 15.277 -0.631 -14.308 1.00 50.03 80 PHE A C 1
ATOM 650 O O . PHE A 1 80 ? 15.494 0.154 -13.387 1.00 50.03 80 PHE A O 1
ATOM 657 N N . GLY A 1 81 ? 15.535 -1.941 -14.203 1.00 58.00 81 GLY A N 1
ATOM 658 C CA . GLY A 1 81 ? 16.217 -2.565 -13.050 1.00 58.00 81 GLY A CA 1
ATOM 659 C C . GLY A 1 81 ? 15.585 -3.879 -12.568 1.00 58.00 81 GLY A C 1
ATOM 660 O O . GLY A 1 81 ? 14.678 -4.386 -13.212 1.00 58.00 81 GLY A O 1
ATOM 661 N N . ASP A 1 82 ? 16.046 -4.393 -11.419 1.00 55.53 82 ASP A N 1
ATOM 662 C CA . ASP A 1 82 ? 15.618 -5.670 -10.797 1.00 55.53 82 ASP A CA 1
ATOM 663 C C . ASP A 1 82 ? 14.231 -5.619 -10.108 1.00 55.53 82 ASP A C 1
ATOM 665 O O . ASP A 1 82 ? 13.854 -6.529 -9.371 1.00 55.53 82 ASP A O 1
ATOM 669 N N . ASN A 1 83 ? 13.482 -4.526 -10.284 1.00 56.50 83 ASN A N 1
ATOM 670 C CA . ASN A 1 83 ? 12.165 -4.325 -9.681 1.00 56.50 83 ASN A CA 1
ATOM 671 C C . ASN A 1 83 ? 11.072 -4.511 -10.740 1.00 56.50 83 ASN A C 1
ATOM 673 O O . ASN A 1 83 ? 10.707 -3.569 -11.450 1.00 56.50 83 ASN A O 1
ATOM 677 N N . ASP A 1 84 ? 10.529 -5.726 -10.787 1.00 63.62 84 ASP A N 1
ATOM 678 C CA . ASP A 1 84 ? 9.512 -6.167 -11.753 1.00 63.62 84 ASP A CA 1
ATOM 679 C C . ASP A 1 84 ? 8.063 -5.808 -11.349 1.00 63.62 84 ASP A C 1
ATOM 681 O O . ASP A 1 84 ? 7.103 -6.217 -12.001 1.00 63.62 84 ASP A O 1
ATOM 685 N N . GLY A 1 85 ? 7.868 -5.067 -10.253 1.00 74.19 85 GLY A N 1
ATOM 686 C CA . GLY A 1 85 ? 6.549 -4.837 -9.654 1.00 74.19 85 GLY A CA 1
ATOM 687 C C . GLY A 1 85 ? 6.032 -3.400 -9.757 1.00 74.19 85 GLY A C 1
ATOM 688 O O . GLY A 1 85 ? 6.786 -2.435 -9.638 1.00 74.19 85 GLY A O 1
ATOM 689 N N . ARG A 1 86 ? 4.708 -3.253 -9.905 1.00 84.81 86 ARG A N 1
ATOM 690 C CA . ARG A 1 86 ? 3.979 -1.981 -9.760 1.00 84.81 86 ARG A CA 1
ATOM 691 C C . ARG A 1 86 ? 3.461 -1.842 -8.326 1.00 84.81 86 ARG A C 1
ATOM 693 O O . ARG A 1 86 ? 2.797 -2.740 -7.819 1.00 84.81 86 ARG A O 1
ATOM 700 N N . LEU A 1 87 ? 3.689 -0.690 -7.699 1.00 88.06 87 LEU A N 1
ATOM 701 C CA . LEU A 1 87 ? 3.117 -0.341 -6.400 1.00 88.06 87 LEU A CA 1
ATOM 702 C C . LEU A 1 87 ? 1.870 0.529 -6.583 1.00 88.06 87 LEU A C 1
ATOM 704 O O . LEU A 1 87 ? 1.960 1.675 -7.026 1.00 88.06 87 LEU A O 1
ATOM 708 N N . VAL A 1 88 ? 0.714 0.023 -6.158 1.00 90.50 88 VAL A N 1
ATOM 709 C CA . VAL A 1 88 ? -0.529 0.803 -6.082 1.00 90.50 88 VAL A CA 1
ATOM 710 C C . VAL A 1 88 ? -0.925 0.980 -4.620 1.00 90.50 88 VAL A C 1
ATOM 712 O O . VAL A 1 88 ? -1.099 0.008 -3.890 1.00 90.50 88 VAL A O 1
ATOM 715 N N . ILE A 1 89 ? -1.077 2.229 -4.178 1.00 91.44 89 ILE A N 1
ATOM 716 C CA . ILE A 1 89 ? -1.544 2.559 -2.828 1.00 91.44 89 ILE A CA 1
ATOM 717 C C . ILE A 1 89 ? -2.922 3.202 -2.922 1.00 91.44 89 ILE A C 1
ATOM 719 O O . ILE A 1 89 ? -3.077 4.286 -3.480 1.00 91.44 89 ILE A O 1
ATOM 723 N N . ILE A 1 90 ? -3.909 2.570 -2.291 1.00 92.56 90 ILE A N 1
ATOM 724 C CA . ILE A 1 90 ? -5.281 3.072 -2.212 1.00 92.56 90 ILE A CA 1
ATOM 725 C C . ILE A 1 90 ? -5.558 3.484 -0.769 1.00 92.56 90 ILE A C 1
ATOM 727 O O . ILE A 1 90 ? -5.455 2.680 0.159 1.00 92.56 90 ILE A O 1
ATOM 731 N N . SER A 1 91 ? -5.873 4.758 -0.554 1.00 90.50 91 SER A N 1
ATOM 732 C CA . SER A 1 91 ? -6.139 5.319 0.771 1.00 90.50 91 SER A CA 1
ATOM 733 C C . SER A 1 91 ? -7.565 5.827 0.860 1.00 90.50 91 SER A C 1
ATOM 735 O O . SER A 1 91 ? -7.969 6.655 0.061 1.00 90.50 91 SER A O 1
ATOM 737 N N . GLY A 1 92 ? -8.318 5.381 1.867 1.00 88.19 92 GLY A N 1
ATOM 738 C CA . GLY A 1 92 ? -9.664 5.907 2.108 1.00 88.19 92 GLY A CA 1
ATOM 739 C C . GLY A 1 92 ? -10.734 5.410 1.129 1.00 88.19 92 GLY A C 1
ATOM 740 O O . GLY A 1 92 ? -11.734 6.091 0.955 1.00 88.19 92 GLY A O 1
ATOM 741 N N . SER A 1 93 ? -10.572 4.228 0.524 1.00 87.69 93 SER A N 1
ATOM 742 C CA . SER A 1 93 ? -11.577 3.658 -0.394 1.00 87.69 93 SER A CA 1
ATOM 743 C C . SER A 1 93 ? -12.900 3.259 0.258 1.00 87.69 93 SER A C 1
ATOM 745 O O . SER A 1 93 ? -13.891 3.045 -0.429 1.00 87.69 93 SER A O 1
ATOM 747 N N . GLU A 1 94 ? -12.921 3.106 1.583 1.00 87.31 94 GLU A N 1
ATOM 748 C CA . GLU A 1 94 ? -14.073 2.609 2.345 1.00 87.31 94 GLU A CA 1
ATOM 749 C C . GLU A 1 94 ? -14.567 1.198 1.957 1.00 87.31 94 GLU A C 1
ATOM 751 O O . GLU A 1 94 ? -15.573 0.744 2.501 1.00 87.31 94 GLU A O 1
ATOM 756 N N . TRP A 1 95 ? -13.842 0.454 1.114 1.00 87.00 95 TRP A N 1
ATOM 757 C CA . TRP A 1 95 ? -14.197 -0.906 0.665 1.00 87.00 95 TRP A CA 1
ATOM 758 C C . TRP A 1 95 ? -14.264 -1.960 1.775 1.00 87.00 95 TRP A C 1
ATOM 760 O O . TRP A 1 95 ? -14.803 -3.039 1.577 1.00 87.00 95 TRP A O 1
ATOM 770 N N . PHE A 1 96 ? -13.726 -1.649 2.954 1.00 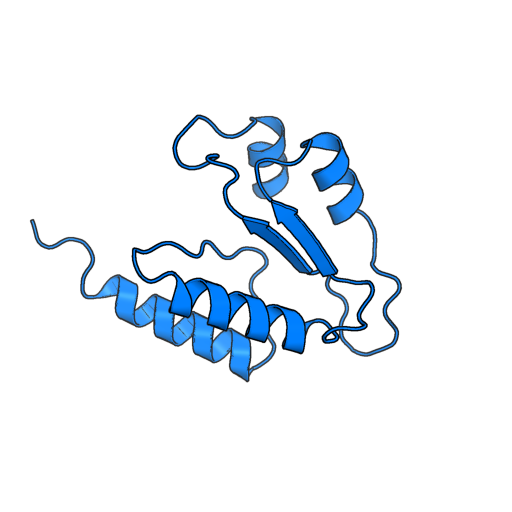84.31 96 PHE A N 1
ATOM 771 C CA . PHE A 1 96 ? -13.821 -2.496 4.147 1.00 84.31 96 PHE A CA 1
ATOM 772 C C . PHE A 1 96 ? -14.921 -2.038 5.119 1.00 84.31 96 PHE A C 1
ATOM 774 O O . PHE A 1 96 ? -15.150 -2.674 6.143 1.00 84.31 96 PHE A O 1
ATOM 781 N N . LYS A 1 97 ? -15.591 -0.915 4.827 1.00 83.75 97 LYS A N 1
ATOM 782 C CA . LYS A 1 97 ? -16.751 -0.401 5.579 1.00 83.75 97 LYS A CA 1
ATOM 783 C C . LYS A 1 97 ? -18.072 -0.625 4.840 1.00 83.75 97 LYS A C 1
ATOM 785 O O . LYS A 1 97 ? -19.119 -0.697 5.475 1.00 83.75 97 LYS A O 1
ATOM 790 N N . LYS A 1 98 ? -18.026 -0.688 3.510 1.00 81.88 98 LYS A N 1
ATOM 791 C CA . LYS A 1 98 ? -19.144 -0.953 2.594 1.00 81.88 98 LYS A CA 1
ATOM 792 C C . LYS A 1 98 ? -18.746 -2.122 1.699 1.00 81.88 98 LYS A C 1
ATOM 794 O O . LYS A 1 98 ? -17.556 -2.372 1.555 1.00 81.88 98 LYS A O 1
ATOM 799 N N . THR A 1 99 ? -19.706 -2.810 1.086 1.00 82.25 99 THR A N 1
ATOM 800 C CA . THR A 1 99 ? -19.407 -3.904 0.151 1.00 82.25 99 THR A CA 1
ATOM 801 C C . THR A 1 99 ? -18.460 -3.420 -0.946 1.00 82.25 99 THR A C 1
ATOM 803 O O . THR A 1 99 ? -18.778 -2.470 -1.666 1.00 82.25 99 THR A O 1
ATOM 806 N N . ALA A 1 100 ? -17.285 -4.047 -1.039 1.00 85.12 100 ALA A N 1
ATOM 807 C CA . ALA A 1 100 ? -16.337 -3.779 -2.108 1.00 85.12 100 ALA A CA 1
ATOM 808 C C . ALA A 1 100 ? -16.944 -4.194 -3.462 1.00 85.12 100 ALA A C 1
ATOM 810 O O . ALA A 1 100 ? -17.772 -5.106 -3.505 1.00 85.12 100 ALA A O 1
ATOM 811 N N . PRO A 1 101 ? -16.554 -3.552 -4.573 1.00 87.56 101 PRO A N 1
ATOM 812 C CA . PRO A 1 101 ? -17.057 -3.927 -5.890 1.00 87.56 101 PRO A CA 1
ATOM 813 C C . PRO A 1 101 ? -16.764 -5.401 -6.208 1.00 87.56 101 PRO A C 1
ATOM 815 O O . PRO A 1 101 ? -15.613 -5.821 -6.142 1.00 87.56 101 PRO A O 1
ATOM 818 N N . GLU A 1 102 ? -17.781 -6.177 -6.595 1.00 88.56 102 GLU A N 1
ATOM 819 C CA . GLU A 1 102 ? -17.649 -7.628 -6.841 1.00 88.56 102 GLU A CA 1
ATOM 820 C C . GLU A 1 102 ? -16.556 -7.960 -7.863 1.00 88.56 102 GLU A C 1
ATOM 822 O O . GLU A 1 102 ? -15.791 -8.897 -7.668 1.00 88.56 102 GLU A O 1
ATOM 827 N N . LYS A 1 103 ? -16.430 -7.138 -8.913 1.00 87.75 103 LYS A N 1
ATOM 828 C CA . LYS A 1 103 ? -15.375 -7.273 -9.927 1.00 87.75 103 LYS A CA 1
ATOM 829 C C . LYS A 1 103 ? -13.969 -7.209 -9.333 1.00 87.75 103 LYS A C 1
ATOM 831 O O . LYS A 1 103 ? -13.099 -7.953 -9.761 1.00 87.75 103 LYS A O 1
ATOM 836 N N . LEU A 1 104 ? -13.756 -6.327 -8.353 1.00 86.88 104 LEU A N 1
ATOM 837 C CA . LEU A 1 104 ? -12.467 -6.216 -7.679 1.00 86.88 104 LEU A CA 1
ATOM 838 C C . LEU A 1 104 ? -12.197 -7.462 -6.836 1.00 86.88 104 LEU A C 1
ATOM 840 O O . LEU A 1 104 ? -11.079 -7.948 -6.834 1.00 86.88 104 LEU A O 1
ATOM 844 N N . ILE A 1 105 ? -13.211 -7.981 -6.138 1.00 87.50 105 ILE A N 1
ATOM 845 C CA . ILE A 1 105 ? -13.066 -9.197 -5.327 1.00 87.50 105 ILE A CA 1
ATOM 846 C C . ILE A 1 105 ? -12.669 -10.375 -6.220 1.00 87.50 105 ILE A C 1
ATOM 848 O O . ILE A 1 105 ? -11.686 -11.037 -5.923 1.00 87.50 105 ILE A O 1
ATOM 852 N N . GLN A 1 106 ? -13.375 -10.570 -7.338 1.00 88.56 106 GLN A N 1
ATOM 853 C CA . GLN A 1 106 ? -13.064 -11.628 -8.307 1.00 88.56 106 GLN A CA 1
ATOM 854 C C . GLN A 1 106 ? -11.640 -11.496 -8.856 1.00 88.56 106 GLN A C 1
ATOM 856 O O . GLN A 1 106 ? -10.912 -12.477 -8.897 1.00 88.56 106 GLN A O 1
ATOM 861 N N . TYR A 1 107 ? -11.217 -10.278 -9.206 1.00 87.44 107 TYR A N 1
ATOM 862 C CA . TYR A 1 107 ? -9.863 -10.024 -9.702 1.00 87.44 107 TYR A CA 1
ATOM 863 C C . TYR A 1 107 ? -8.761 -10.328 -8.672 1.00 87.44 107 TYR A C 1
ATOM 865 O O . TYR A 1 107 ? -7.639 -10.630 -9.054 1.00 87.44 107 TYR A O 1
ATOM 873 N N . LEU A 1 108 ? -9.049 -10.211 -7.372 1.00 83.81 108 LEU A N 1
ATOM 874 C CA . LEU A 1 108 ? -8.085 -10.490 -6.301 1.00 83.81 108 LEU A CA 1
ATOM 875 C C . LEU A 1 108 ? -8.030 -11.976 -5.901 1.00 83.81 108 LEU A C 1
ATOM 877 O O . LEU A 1 108 ? -7.142 -12.348 -5.134 1.00 83.81 108 LEU A O 1
ATOM 881 N N . GLU A 1 109 ? -8.998 -12.789 -6.336 1.00 81.50 109 GLU A N 1
ATOM 882 C CA . GLU A 1 109 ? -9.042 -14.237 -6.077 1.00 81.50 109 GLU A CA 1
ATOM 883 C C . GLU A 1 109 ? -8.307 -15.070 -7.142 1.00 81.50 109 GLU A C 1
ATOM 885 O O . GLU A 1 109 ? -7.898 -16.191 -6.827 1.00 81.50 109 GLU A O 1
ATOM 890 N N . ASP A 1 110 ? -8.153 -14.535 -8.359 1.00 65.50 110 ASP A N 1
ATOM 891 C CA . ASP A 1 110 ? -7.365 -15.122 -9.459 1.00 65.50 110 ASP A CA 1
ATOM 892 C C . ASP A 1 110 ? -5.844 -15.030 -9.208 1.00 65.50 110 ASP A C 1
ATOM 894 O O . ASP A 1 110 ? -5.136 -16.017 -9.532 1.00 65.50 110 ASP A O 1
#

Radius of gyration: 15.14 Å; Cα contacts (8 Å, |Δi|>4): 87; chains: 1; bounding box: 36×25×42 Å

Secondary structure (DSSP, 8-state):
---STTHHHHHHHHHHHHHHH----S-----SS-HHHHHHHHHHHHHHTTGGG-TTEEEEESPPPHHHHHHHHTSPP---SS----EEEEES--TTTSPPPHHHHHHHH-

Sequence (110 aa):
MAYGKKETTSEYLALNEDLKSGHFRPYYLLYGSEEYLKLSYKKQFRAAFGGEEGMAYTFYEGAPDVQELMDLLNTIPFTFGDNDGRLVIISGSEWFKKTAPEKLIQYLED

Mean predicted aligned error: 7.84 Å

pLDDT: mean 79.48, std 14.25, range [35.81, 92.56]